Protein AF-A0A1B6C6M9-F1 (afdb_monomer_lite)

Secondary structure (DSSP, 8-state):
-EEETTEEE-GGG--EEEEEE-SSEE-GGG--PPPGGGGGG-SSS--TTTHHHHHHSGGG-TTTTEE-SHHHHHHHHHHHHHHHHTTEEEEEE---GGGT--HHHHHHHHHHH--EEEE----

Foldseek 3Di:
DAAFLVGDDDPVQQWAEAEEDALFWQQLVLADADPPVLLVLQPLDDDPVRVVVCVVVVNNHNNSRGQPDPVSLVVSLVVLLVCVVVVAAEYEHEQEVVGPDDSVSSVVSCVSRVHTYHYHYDD

Structure (mmCIF, N/CA/C/O backbone):
data_AF-A0A1B6C6M9-F1
#
_entry.id   AF-A0A1B6C6M9-F1
#
loop_
_atom_site.group_PDB
_atom_site.id
_atom_site.type_symbol
_atom_site.label_atom_id
_atom_site.label_alt_id
_atom_site.label_comp_id
_atom_site.label_asym_id
_atom_site.label_entity_id
_atom_site.label_seq_id
_atom_site.pdbx_PDB_ins_code
_atom_site.Cartn_x
_atom_site.Cartn_y
_atom_site.Cartn_z
_atom_site.occupancy
_atom_site.B_iso_or_equiv
_atom_site.auth_seq_id
_atom_site.auth_comp_id
_atom_site.auth_asym_id
_atom_site.auth_atom_id
_atom_site.pdbx_PDB_model_num
ATOM 1 N N . MET A 1 1 ? -13.910 -10.230 17.964 1.00 89.88 1 MET A N 1
ATOM 2 C CA . MET A 1 1 ? -12.955 -9.096 18.005 1.00 89.88 1 MET A CA 1
ATOM 3 C C . MET A 1 1 ? -11.948 -9.269 16.883 1.00 89.88 1 MET A C 1
ATOM 5 O O . MET A 1 1 ? -11.738 -10.402 16.470 1.00 89.88 1 MET A O 1
ATOM 9 N N . ILE A 1 2 ? -11.375 -8.179 16.379 1.00 96.56 2 ILE A N 1
ATOM 10 C CA . ILE A 1 2 ? -10.406 -8.174 15.272 1.00 96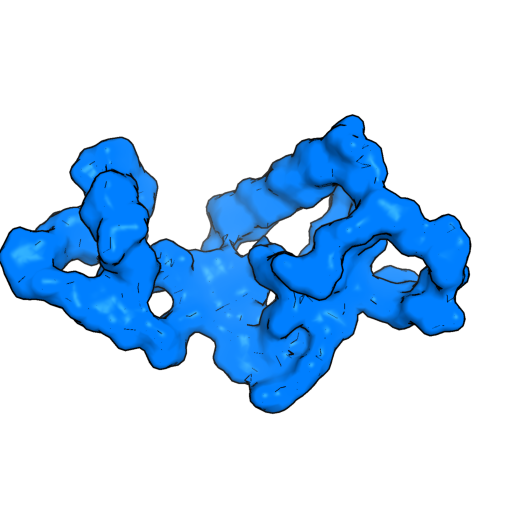.56 2 ILE A CA 1
ATOM 11 C C . ILE A 1 2 ? -9.169 -7.418 15.738 1.00 96.56 2 ILE A C 1
ATOM 13 O O . ILE A 1 2 ? -9.304 -6.360 16.340 1.00 96.56 2 ILE A O 1
ATOM 17 N N . GLN A 1 3 ? -7.974 -7.950 15.501 1.00 97.69 3 GLN A N 1
ATOM 18 C CA . GLN A 1 3 ? -6.739 -7.292 15.919 1.00 97.69 3 GLN A CA 1
ATOM 19 C C . GLN A 1 3 ? -6.276 -6.303 14.842 1.00 97.69 3 GLN A C 1
ATOM 21 O O . GLN A 1 3 ? -5.939 -6.715 13.738 1.00 97.69 3 GLN A O 1
ATOM 26 N N . SER A 1 4 ? -6.235 -5.009 15.166 1.00 97.88 4 SER A N 1
ATOM 27 C CA . SER A 1 4 ? -5.597 -3.985 14.327 1.00 97.88 4 SER A CA 1
ATOM 28 C C . SER A 1 4 ? -4.205 -3.631 14.849 1.00 97.88 4 SER A C 1
ATOM 30 O O . SER A 1 4 ? -3.837 -3.994 15.973 1.00 97.88 4 SER A O 1
ATOM 32 N N . VAL A 1 5 ? -3.442 -2.870 14.064 1.00 98.06 5 VAL A N 1
ATOM 33 C CA . VAL A 1 5 ? -2.122 -2.350 14.466 1.00 98.06 5 VAL A CA 1
ATOM 34 C C . VAL A 1 5 ? -2.187 -1.380 15.653 1.00 98.06 5 VAL A C 1
ATOM 36 O O . VAL A 1 5 ? -1.196 -1.217 16.354 1.00 98.06 5 VAL A O 1
ATOM 39 N N . LYS A 1 6 ? -3.360 -0.787 15.924 1.00 97.44 6 LYS A N 1
ATOM 40 C CA . LYS A 1 6 ? -3.622 0.085 17.085 1.00 97.44 6 LYS A CA 1
ATOM 41 C C . LYS A 1 6 ? -4.294 -0.635 18.260 1.00 97.44 6 LYS A C 1
ATOM 43 O O . LYS A 1 6 ? -4.637 0.003 19.252 1.00 97.44 6 LYS A O 1
ATOM 48 N N . GLY A 1 7 ? -4.503 -1.949 18.159 1.00 97.25 7 GLY A N 1
ATOM 49 C CA . GLY A 1 7 ? -5.164 -2.753 19.186 1.00 97.25 7 GLY A CA 1
ATOM 50 C C . GLY A 1 7 ? -6.460 -3.429 18.719 1.00 97.25 7 GLY A C 1
ATOM 51 O O . GLY A 1 7 ? -6.800 -3.394 17.531 1.00 97.25 7 GLY A O 1
ATOM 52 N N . PRO A 1 8 ? -7.187 -4.083 19.640 1.00 97.69 8 PRO A N 1
ATOM 53 C CA . PRO A 1 8 ? -8.430 -4.780 19.328 1.00 97.69 8 PRO A CA 1
ATOM 54 C C . PRO A 1 8 ? -9.548 -3.846 18.845 1.00 97.69 8 PRO A C 1
ATOM 56 O O . PRO A 1 8 ? -9.771 -2.771 19.395 1.00 97.69 8 PRO A O 1
ATOM 59 N N . LEU A 1 9 ? -10.310 -4.315 17.860 1.00 96.62 9 LEU A N 1
ATOM 60 C CA . LEU A 1 9 ? -11.497 -3.679 17.299 1.00 96.62 9 LEU A CA 1
ATOM 61 C C . LEU A 1 9 ? -12.725 -4.578 17.485 1.00 96.62 9 LEU A C 1
ATOM 63 O O . LEU A 1 9 ? -12.674 -5.807 17.325 1.00 96.62 9 LEU A O 1
ATOM 67 N N . ALA A 1 10 ? -13.860 -3.957 17.801 1.00 96.94 10 ALA A N 1
ATOM 68 C CA . ALA A 1 10 ? -15.154 -4.625 17.759 1.00 96.94 10 ALA A CA 1
ATOM 69 C C . ALA A 1 10 ? -15.528 -4.944 16.304 1.00 96.94 10 ALA A C 1
ATOM 71 O O . ALA A 1 10 ? -15.268 -4.150 15.406 1.00 96.94 10 ALA A O 1
ATOM 72 N N . VAL A 1 11 ? -16.178 -6.088 16.066 1.00 94.81 11 VAL A N 1
ATOM 73 C CA . VAL A 1 11 ? -16.559 -6.515 14.703 1.00 94.81 11 VAL A CA 1
ATOM 74 C C . VAL A 1 11 ? -17.490 -5.492 14.038 1.00 94.81 11 VAL A C 1
ATOM 76 O O . VAL A 1 11 ? -17.331 -5.199 12.858 1.00 94.81 11 VAL A O 1
ATOM 79 N N . GLY A 1 12 ? -18.393 -4.875 14.811 1.00 95.56 12 GLY A N 1
ATOM 80 C CA . GLY A 1 12 ? -19.283 -3.810 14.331 1.00 95.56 12 GLY A CA 1
ATOM 81 C C . GLY A 1 12 ? -18.569 -2.530 13.876 1.00 95.56 12 GLY A C 1
ATOM 82 O O . GLY A 1 12 ? -19.168 -1.732 13.166 1.00 95.56 12 GLY A O 1
ATOM 83 N N . ASN A 1 13 ? -17.287 -2.356 14.219 1.00 94.62 13 ASN A N 1
ATOM 84 C CA . ASN A 1 13 ? -16.498 -1.173 13.866 1.00 94.62 13 ASN A CA 1
ATOM 85 C C . ASN A 1 13 ? -15.643 -1.368 12.601 1.00 94.62 13 ASN A C 1
ATOM 87 O O . ASN A 1 13 ? -14.863 -0.480 12.264 1.00 94.62 13 ASN A O 1
ATOM 91 N N . LEU A 1 14 ? -15.763 -2.503 11.896 1.00 96.44 14 LEU A N 1
ATOM 92 C CA . LEU A 1 14 ? -15.046 -2.717 10.633 1.00 96.44 14 LEU A CA 1
ATOM 93 C C . LEU A 1 14 ? -15.444 -1.706 9.556 1.00 96.44 14 LEU A C 1
ATOM 95 O O . LEU A 1 14 ? -14.583 -1.220 8.824 1.00 96.44 14 LEU A O 1
ATOM 99 N N . GLY A 1 15 ? -16.741 -1.400 9.456 1.00 97.69 15 GLY A N 1
ATOM 100 C CA . GLY A 1 15 ? -17.286 -0.561 8.392 1.00 97.69 15 GLY A CA 1
ATOM 101 C C . GLY A 1 15 ? -16.934 -1.076 6.990 1.00 97.69 15 GLY A C 1
ATOM 102 O O . GLY A 1 15 ? -16.719 -2.272 6.772 1.00 97.69 15 GLY A O 1
ATOM 103 N N . ARG A 1 16 ? -16.867 -0.161 6.015 1.00 98.38 16 ARG A N 1
ATOM 104 C CA . ARG A 1 16 ? -16.406 -0.485 4.657 1.00 98.38 16 ARG A CA 1
ATOM 105 C C . ARG A 1 16 ? -14.940 -0.921 4.714 1.00 98.38 16 ARG A C 1
ATOM 107 O O . ARG A 1 16 ? -14.110 -0.207 5.278 1.00 98.38 16 ARG A O 1
ATOM 114 N N . THR A 1 17 ? -14.654 -2.099 4.164 1.00 98.62 17 THR A N 1
ATOM 115 C CA . THR A 1 17 ? -13.364 -2.777 4.324 1.00 98.62 17 THR A CA 1
ATOM 116 C C . THR A 1 17 ? -12.794 -3.200 2.974 1.00 98.62 17 THR A C 1
ATOM 118 O O . THR 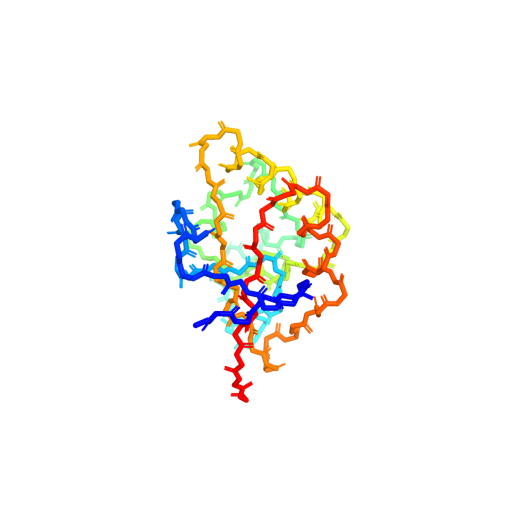A 1 17 ? -13.476 -3.901 2.229 1.00 98.62 17 THR A O 1
ATOM 121 N N . LEU A 1 18 ? -11.543 -2.825 2.693 1.00 98.69 18 LEU A N 1
ATOM 122 C CA . LEU A 1 18 ? -10.728 -3.461 1.655 1.00 98.69 18 LEU A CA 1
ATOM 123 C C . LEU A 1 18 ? -10.000 -4.647 2.285 1.00 98.69 18 LEU A C 1
ATOM 125 O O . LEU A 1 18 ? -9.276 -4.490 3.268 1.00 98.69 18 LEU A O 1
ATOM 129 N N . THR A 1 19 ? -10.253 -5.851 1.782 1.00 98.00 19 THR A N 1
ATOM 130 C CA . THR A 1 19 ? -9.844 -7.098 2.450 1.00 98.00 19 THR A CA 1
ATOM 131 C C . THR A 1 19 ? -8.495 -7.645 1.988 1.00 98.00 19 THR A C 1
ATOM 133 O O . THR A 1 19 ? -8.079 -8.689 2.489 1.00 98.00 19 THR A O 1
ATOM 136 N N . HIS A 1 20 ? -7.838 -7.004 1.019 1.00 98.25 20 HIS A N 1
ATOM 137 C CA . HIS A 1 20 ? -6.545 -7.440 0.499 1.00 98.25 20 HIS A CA 1
ATOM 138 C C . HIS A 1 20 ? -5.815 -6.276 -0.167 1.00 98.25 20 HIS A C 1
ATOM 140 O O . HIS A 1 20 ? -6.005 -6.037 -1.352 1.00 98.25 20 HIS A O 1
ATOM 146 N N . GLU A 1 21 ? -4.945 -5.601 0.573 1.00 98.19 21 GLU A N 1
ATOM 147 C CA . GLU A 1 21 ? -4.126 -4.512 0.038 1.00 98.19 21 GLU A CA 1
ATOM 148 C C . GLU A 1 21 ? -2.665 -4.649 0.479 1.00 98.19 21 GLU A C 1
ATOM 150 O O . GLU A 1 21 ? -2.348 -5.363 1.434 1.00 98.19 21 GLU A O 1
ATOM 155 N N . HIS A 1 22 ? -1.778 -3.921 -0.199 1.00 97.44 22 HIS A N 1
ATOM 156 C CA . HIS A 1 22 ? -0.373 -3.770 0.173 1.00 97.44 22 HIS A CA 1
ATOM 157 C C . HIS A 1 22 ? -0.050 -2.283 0.283 1.00 97.44 22 HIS A C 1
ATOM 159 O O . HIS A 1 22 ? -0.028 -1.575 -0.719 1.00 97.44 22 HIS A O 1
ATOM 165 N N . LEU A 1 23 ? 0.193 -1.808 1.504 1.00 97.62 23 LEU A N 1
ATOM 16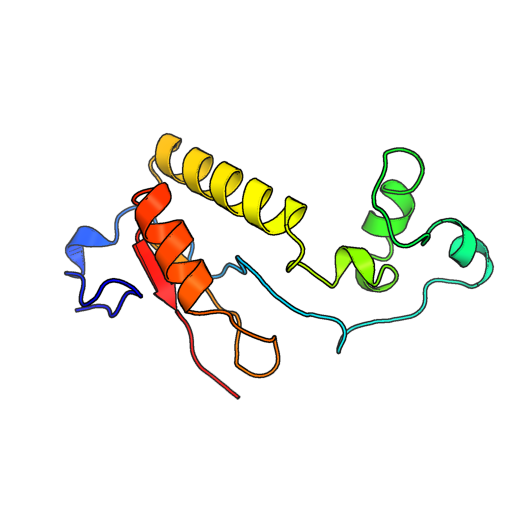6 C CA . LEU A 1 23 ? 0.493 -0.391 1.751 1.00 97.62 23 LEU A CA 1
ATOM 167 C C . LEU A 1 23 ? 1.982 -0.072 1.608 1.00 97.62 23 LEU A C 1
ATOM 169 O O . LEU A 1 23 ? 2.353 1.068 1.387 1.00 97.62 23 LEU A O 1
ATOM 173 N N . GLN A 1 24 ? 2.839 -1.073 1.772 1.00 95.62 24 GLN A N 1
ATOM 174 C CA . GLN A 1 24 ? 4.282 -0.975 1.617 1.00 95.62 24 GLN A CA 1
ATOM 175 C C . GLN A 1 24 ? 4.800 -2.391 1.349 1.00 95.62 24 GLN A C 1
ATOM 177 O O . GLN A 1 24 ? 4.389 -3.322 2.039 1.00 95.62 24 GLN A O 1
ATOM 182 N N . MET A 1 25 ? 5.676 -2.575 0.362 1.00 95.44 25 MET A N 1
ATOM 183 C CA . MET A 1 25 ? 6.145 -3.910 -0.025 1.00 95.44 25 MET A CA 1
ATOM 184 C C . MET A 1 25 ? 7.465 -3.866 -0.798 1.00 95.44 25 MET A C 1
ATOM 186 O O . MET A 1 25 ? 7.710 -2.969 -1.605 1.00 95.44 25 MET A O 1
ATOM 190 N N . ASP A 1 26 ? 8.303 -4.886 -0.611 1.00 96.25 26 ASP A N 1
ATOM 191 C CA . ASP A 1 26 ? 9.355 -5.253 -1.562 1.00 96.25 26 ASP A CA 1
ATOM 192 C C . ASP A 1 26 ? 8.961 -6.525 -2.322 1.00 96.25 26 ASP A C 1
ATOM 194 O O . ASP A 1 26 ? 8.909 -7.616 -1.754 1.00 96.25 26 ASP A O 1
ATOM 198 N N . PHE A 1 27 ? 8.705 -6.378 -3.621 1.00 96.50 27 PHE A N 1
ATOM 199 C CA . PHE A 1 27 ? 8.285 -7.463 -4.504 1.00 96.50 27 PHE A CA 1
ATOM 200 C C . PHE A 1 27 ? 9.380 -7.883 -5.499 1.00 96.50 27 PHE A C 1
ATOM 202 O O . PHE A 1 27 ? 9.099 -8.519 -6.515 1.00 96.50 27 PHE A O 1
ATOM 209 N N . ASN A 1 28 ? 10.656 -7.572 -5.219 1.00 95.25 28 ASN A N 1
ATOM 210 C CA . ASN A 1 28 ? 11.781 -7.903 -6.108 1.00 95.25 28 ASN A CA 1
ATOM 211 C C . ASN A 1 28 ? 11.956 -9.406 -6.363 1.00 95.25 28 ASN A C 1
ATOM 213 O O . ASN A 1 28 ? 12.579 -9.774 -7.360 1.00 95.25 28 ASN A O 1
ATOM 217 N N . VAL A 1 29 ? 11.407 -10.269 -5.502 1.00 94.62 29 VAL A N 1
ATOM 218 C CA . VAL A 1 29 ? 11.401 -11.729 -5.701 1.00 94.62 29 VAL A CA 1
ATOM 219 C C . VAL A 1 29 ? 10.679 -12.142 -6.990 1.00 94.62 29 VAL A C 1
ATOM 221 O O . VAL A 1 29 ? 11.034 -13.154 -7.586 1.00 94.62 29 VAL A O 1
ATOM 224 N N . MET A 1 30 ? 9.725 -11.332 -7.459 1.00 96.19 30 MET A N 1
ATOM 225 C CA . MET A 1 30 ? 8.971 -11.567 -8.694 1.00 96.19 30 MET A CA 1
ATOM 226 C C . MET A 1 30 ? 9.554 -10.839 -9.911 1.00 96.19 30 MET A C 1
ATOM 228 O O . MET A 1 30 ? 8.925 -10.821 -10.969 1.00 96.19 30 MET A O 1
ATOM 232 N N . TYR A 1 31 ? 10.737 -10.227 -9.787 1.00 97.19 31 TYR A N 1
ATOM 233 C CA . TYR A 1 31 ? 11.365 -9.511 -10.895 1.00 97.19 31 TYR A CA 1
ATOM 234 C C . TYR A 1 31 ? 11.556 -10.411 -12.119 1.00 97.19 31 TYR A C 1
ATOM 236 O O . TYR A 1 31 ? 12.100 -11.512 -12.029 1.00 97.19 31 TYR A O 1
ATOM 244 N N . SER A 1 32 ? 11.178 -9.886 -13.282 1.00 97.00 32 SER A N 1
ATOM 245 C CA . SER A 1 32 ? 11.363 -10.538 -14.572 1.00 97.00 32 SER A CA 1
ATOM 246 C C . SER A 1 32 ? 11.887 -9.519 -15.569 1.00 97.00 32 SER A C 1
ATOM 248 O O . SER A 1 32 ? 11.252 -8.489 -15.783 1.00 97.00 32 SER A O 1
ATOM 250 N N . SER A 1 33 ? 13.052 -9.782 -16.163 1.00 95.69 33 SER A N 1
ATOM 251 C CA . SER A 1 33 ? 13.656 -8.840 -17.106 1.00 95.69 33 SER A CA 1
ATOM 252 C C . SER A 1 33 ? 12.716 -8.561 -18.286 1.00 95.69 33 SER A C 1
ATOM 254 O O . SER A 1 33 ? 12.188 -9.508 -18.878 1.00 95.69 33 SER A O 1
ATOM 256 N N . PRO A 1 34 ? 12.517 -7.284 -18.665 1.00 96.00 34 PRO A N 1
ATOM 257 C CA . PRO A 1 34 ? 11.741 -6.949 -19.851 1.00 96.00 34 PRO A CA 1
ATOM 258 C C . PRO A 1 34 ? 12.469 -7.426 -21.122 1.00 96.00 34 PRO A C 1
ATOM 260 O O . PRO A 1 34 ? 13.665 -7.730 -21.078 1.00 96.00 34 PRO A O 1
ATOM 263 N N . PRO A 1 35 ? 11.792 -7.467 -22.285 1.00 96.44 35 PRO A N 1
ATOM 264 C CA . PRO A 1 35 ? 12.457 -7.739 -23.555 1.00 96.44 35 PRO A CA 1
ATOM 265 C C . PRO A 1 35 ? 13.645 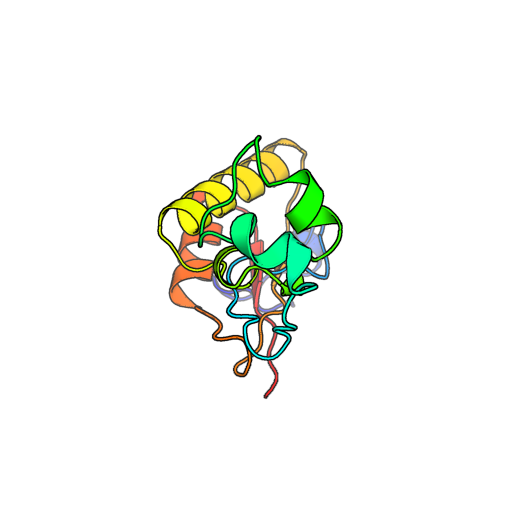-6.798 -23.778 1.00 96.44 35 PRO A C 1
ATOM 267 O O . PRO A 1 35 ? 13.526 -5.589 -23.580 1.00 96.44 35 PRO A O 1
ATOM 270 N N . LYS A 1 36 ? 14.769 -7.340 -24.258 1.00 96.56 36 LYS A N 1
ATOM 271 C CA . LYS A 1 36 ? 16.038 -6.610 -24.426 1.00 96.56 36 LYS A CA 1
ATOM 272 C C . LYS A 1 36 ? 15.891 -5.295 -25.205 1.00 96.56 36 LYS A C 1
ATOM 274 O O . LYS A 1 36 ? 16.530 -4.297 -24.896 1.00 96.56 36 LYS A O 1
ATOM 279 N N . GLN A 1 37 ? 15.019 -5.270 -26.210 1.00 96.75 37 GLN A N 1
ATOM 280 C CA . GLN A 1 37 ? 14.746 -4.099 -27.051 1.00 96.75 37 GLN A CA 1
ATOM 281 C C . GLN A 1 37 ? 14.055 -2.957 -26.287 1.00 96.75 37 GLN A C 1
ATOM 283 O O . GLN A 1 37 ? 14.081 -1.810 -26.735 1.00 96.75 37 GLN A O 1
ATOM 288 N N . LEU A 1 38 ? 13.425 -3.271 -25.153 1.00 96.00 38 LEU A N 1
ATOM 289 C CA . LEU A 1 38 ? 12.662 -2.343 -24.327 1.00 96.00 38 LEU A CA 1
ATOM 290 C C . LEU A 1 38 ? 13.402 -1.925 -23.052 1.00 96.00 38 LEU A C 1
ATOM 292 O O . LEU A 1 38 ? 12.946 -0.989 -22.403 1.00 96.00 38 LEU A O 1
ATOM 296 N N . GLU A 1 39 ? 14.539 -2.543 -22.709 1.00 94.56 39 GLU A N 1
ATOM 297 C CA . GLU A 1 39 ? 15.301 -2.266 -21.474 1.00 94.56 39 GLU A CA 1
ATOM 298 C C . GLU A 1 39 ? 15.551 -0.771 -21.238 1.00 94.56 39 GLU A C 1
ATOM 300 O O . GLU A 1 39 ? 15.433 -0.294 -20.112 1.00 94.56 39 GLU A O 1
ATOM 305 N N . ARG A 1 40 ? 15.797 0.000 -22.307 1.00 94.50 40 ARG A N 1
ATOM 306 C CA . ARG A 1 40 ? 16.025 1.455 -22.235 1.00 94.50 40 ARG A CA 1
ATOM 307 C C . ARG A 1 40 ? 14.883 2.251 -21.587 1.00 94.50 40 ARG A C 1
ATOM 309 O O . ARG A 1 40 ? 15.115 3.367 -21.139 1.00 94.50 40 ARG A O 1
ATOM 316 N N . PHE A 1 41 ? 13.666 1.708 -21.557 1.00 95.62 41 PHE A N 1
ATOM 317 C CA . PHE A 1 41 ? 12.502 2.356 -20.950 1.00 95.62 41 PHE A CA 1
ATOM 318 C C . PHE A 1 41 ? 12.391 2.088 -19.435 1.00 95.62 41 PHE A C 1
ATOM 320 O O . PHE A 1 41 ? 11.636 2.772 -18.750 1.00 95.62 41 PHE A O 1
ATOM 327 N N . PHE A 1 42 ? 13.167 1.148 -18.884 1.00 95.44 42 PHE A N 1
ATOM 328 C CA . PHE A 1 42 ? 13.130 0.741 -17.473 1.00 95.44 42 PHE A CA 1
ATOM 329 C C . PHE A 1 42 ? 14.287 1.383 -16.687 1.00 95.44 42 PHE A C 1
ATOM 331 O O . PHE A 1 42 ? 15.207 0.717 -16.224 1.00 95.44 42 PHE A O 1
ATOM 338 N N . ASN A 1 43 ? 14.248 2.710 -16.548 1.00 84.31 43 ASN A N 1
ATOM 339 C CA . ASN A 1 43 ? 15.341 3.550 -16.038 1.00 84.31 43 ASN A CA 1
ATOM 340 C C . ASN A 1 43 ? 15.233 3.914 -14.539 1.00 84.31 43 ASN A C 1
ATOM 342 O O . ASN A 1 43 ? 15.562 5.032 -14.151 1.00 84.31 43 ASN A O 1
ATOM 346 N N . ASN A 1 44 ? 14.778 2.981 -13.693 1.00 86.00 44 ASN A N 1
ATOM 347 C CA . ASN A 1 44 ? 14.591 3.180 -12.242 1.00 86.00 44 ASN A CA 1
ATOM 348 C C . ASN A 1 44 ? 13.706 4.384 -11.853 1.00 86.00 44 ASN A C 1
ATOM 350 O O . ASN A 1 44 ? 13.861 4.947 -10.774 1.00 86.00 44 ASN A O 1
ATOM 354 N N . LYS A 1 45 ? 12.774 4.776 -12.723 1.00 92.06 45 LYS A N 1
ATOM 355 C CA . LYS A 1 45 ? 11.753 5.791 -12.453 1.00 92.06 45 LYS A CA 1
ATOM 356 C C . LYS A 1 45 ? 10.491 5.461 -13.244 1.00 92.06 45 LYS A C 1
ATOM 358 O O . LYS A 1 45 ? 10.578 4.840 -14.302 1.00 92.06 45 LYS A O 1
ATOM 363 N N . ILE A 1 46 ? 9.329 5.896 -12.767 1.00 94.88 46 ILE A N 1
ATOM 364 C CA . ILE A 1 46 ? 8.089 5.917 -13.554 1.00 94.88 46 ILE A CA 1
ATOM 365 C C . ILE A 1 46 ? 7.823 7.356 -13.996 1.00 94.88 46 ILE A C 1
ATOM 367 O O . ILE A 1 46 ? 7.886 8.290 -13.199 1.00 94.88 46 ILE A O 1
ATOM 371 N N . ASN A 1 47 ? 7.557 7.552 -15.282 1.00 95.62 47 ASN A N 1
ATOM 372 C CA . ASN A 1 47 ? 7.190 8.840 -15.858 1.00 95.62 47 ASN A CA 1
ATOM 373 C C . ASN A 1 47 ? 6.288 8.635 -17.085 1.00 95.62 47 ASN A C 1
ATOM 375 O O . ASN A 1 47 ? 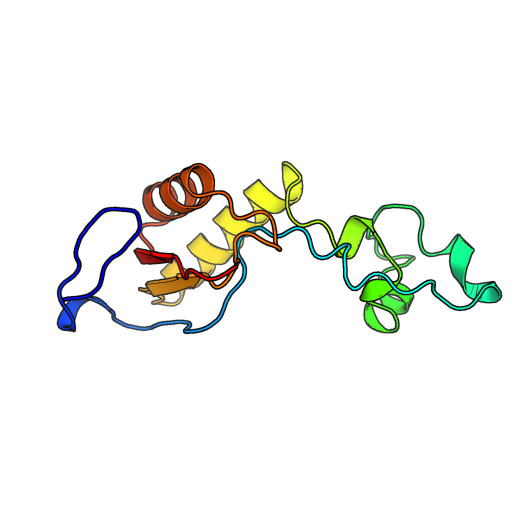6.044 7.511 -17.525 1.00 95.62 47 ASN A O 1
ATOM 379 N N . ILE A 1 48 ? 5.783 9.730 -17.650 1.00 96.69 48 ILE A N 1
ATOM 380 C CA . ILE A 1 48 ? 4.842 9.663 -18.773 1.00 96.69 48 ILE A CA 1
ATOM 381 C C . ILE A 1 48 ? 5.445 9.018 -20.033 1.00 96.69 48 ILE A C 1
ATOM 383 O O . ILE A 1 48 ? 4.720 8.396 -20.805 1.00 96.69 48 ILE A O 1
ATOM 387 N N . GLU A 1 49 ? 6.763 9.105 -20.218 1.00 95.62 49 GLU A N 1
ATOM 388 C CA . GLU A 1 49 ? 7.465 8.559 -21.384 1.00 95.62 49 GLU A CA 1
ATOM 389 C C . GLU A 1 49 ? 7.599 7.031 -21.317 1.00 95.62 49 GLU A C 1
ATOM 391 O O . GLU A 1 49 ? 7.676 6.377 -22.358 1.00 95.62 49 GLU A O 1
ATOM 396 N N . ASN A 1 50 ? 7.613 6.443 -20.110 1.00 97.00 50 ASN A N 1
ATOM 397 C CA . ASN A 1 50 ? 7.829 5.006 -19.927 1.00 97.00 50 ASN A CA 1
ATOM 398 C C . ASN A 1 50 ? 6.658 4.221 -19.316 1.00 97.00 50 ASN A C 1
ATOM 400 O O . ASN A 1 50 ? 6.650 2.990 -19.407 1.00 97.00 50 ASN A O 1
ATOM 404 N N . VAL A 1 51 ? 5.647 4.888 -18.748 1.00 97.50 51 VAL A N 1
ATOM 405 C CA . VAL A 1 51 ? 4.552 4.224 -18.017 1.00 97.50 51 VAL A CA 1
ATOM 406 C C . VAL A 1 51 ? 3.790 3.205 -18.871 1.00 97.50 51 VAL A C 1
ATOM 408 O O . VAL A 1 51 ? 3.344 2.185 -18.352 1.00 97.50 51 VAL A O 1
ATOM 411 N N . GLY A 1 52 ? 3.676 3.425 -20.184 1.00 97.75 52 GLY A N 1
ATOM 412 C CA . GLY A 1 52 ? 3.055 2.461 -21.099 1.00 97.75 52 GLY A CA 1
ATOM 413 C C . GLY A 1 52 ? 3.797 1.121 -21.140 1.00 97.75 52 GLY A C 1
ATOM 414 O O . GLY A 1 52 ? 3.173 0.064 -21.056 1.00 97.75 52 GLY A O 1
ATOM 415 N N . PHE A 1 53 ? 5.132 1.153 -21.186 1.00 97.50 53 PHE A N 1
ATOM 416 C CA . PHE A 1 53 ? 5.959 -0.056 -21.152 1.00 97.50 53 PHE A CA 1
ATOM 417 C C . PHE A 1 53 ? 5.906 -0.732 -19.782 1.00 97.50 53 PHE A C 1
ATOM 419 O O . PHE A 1 53 ? 5.792 -1.953 -19.712 1.00 97.50 53 PHE A O 1
ATOM 426 N N . ILE A 1 54 ? 5.929 0.048 -18.697 1.00 97.69 54 ILE A N 1
ATOM 427 C CA . ILE A 1 54 ? 5.844 -0.484 -17.330 1.00 97.69 54 ILE A CA 1
ATOM 428 C C . ILE A 1 54 ? 4.486 -1.152 -17.091 1.00 97.69 54 ILE A C 1
ATOM 430 O O . ILE A 1 54 ? 4.445 -2.230 -16.517 1.00 97.69 54 ILE A O 1
ATOM 434 N N . LYS A 1 55 ? 3.381 -0.595 -17.599 1.00 97.19 55 LYS A N 1
ATOM 435 C CA . LYS A 1 55 ? 2.055 -1.236 -17.521 1.00 97.19 55 LYS A CA 1
ATOM 436 C C . LYS A 1 55 ? 2.007 -2.592 -18.232 1.00 97.19 55 LYS A C 1
ATOM 438 O O . LYS A 1 55 ? 1.336 -3.497 -17.749 1.00 97.19 55 LYS A O 1
ATOM 443 N N . GLN A 1 56 ? 2.720 -2.740 -19.350 1.00 97.44 56 GLN A N 1
ATOM 444 C CA . GLN A 1 56 ? 2.794 -4.005 -20.087 1.00 97.44 56 GLN A CA 1
ATOM 445 C C . GLN A 1 56 ? 3.754 -5.019 -19.438 1.00 97.44 56 GLN A C 1
ATOM 447 O O . GLN A 1 56 ? 3.529 -6.224 -19.541 1.00 97.44 56 GLN A O 1
ATOM 452 N N . TYR A 1 57 ? 4.807 -4.545 -18.766 1.00 97.38 57 TYR A N 1
ATOM 453 C CA . TYR A 1 57 ? 5.813 -5.368 -18.084 1.00 97.38 57 TYR A CA 1
ATOM 454 C C . TYR A 1 57 ? 6.041 -4.874 -16.641 1.00 97.38 57 TYR A C 1
ATOM 456 O O . TYR A 1 57 ? 7.129 -4.385 -16.317 1.00 97.38 57 TYR A O 1
ATOM 464 N N . PRO A 1 58 ? 5.045 -4.998 -15.743 1.00 96.38 58 PRO A N 1
ATOM 465 C CA . PRO A 1 58 ? 5.089 -4.382 -14.410 1.00 96.38 58 PRO A CA 1
ATOM 466 C C . PRO A 1 58 ? 6.226 -4.917 -13.538 1.00 96.38 58 PRO A C 1
ATOM 468 O O . PRO A 1 58 ? 6.765 -4.190 -12.704 1.00 96.38 58 PRO A O 1
ATOM 471 N N . TYR A 1 59 ? 6.635 -6.165 -13.770 1.00 97.19 59 TYR A N 1
ATOM 472 C CA . TYR A 1 59 ? 7.730 -6.821 -13.056 1.00 97.19 59 TYR A CA 1
ATOM 473 C C . TYR A 1 59 ? 9.111 -6.589 -13.688 1.00 97.19 59 TYR A C 1
ATOM 475 O O . TYR A 1 59 ? 10.113 -7.062 -13.154 1.00 97.19 59 TYR A O 1
ATOM 483 N N . GLY A 1 60 ? 9.174 -5.840 -14.796 1.00 96.38 60 GLY A N 1
ATOM 484 C CA . GLY A 1 60 ? 10.421 -5.433 -15.449 1.00 96.38 60 GLY A CA 1
ATOM 485 C C . GLY A 1 60 ? 11.056 -4.178 -14.859 1.00 96.38 60 GLY A C 1
ATOM 486 O O . GLY A 1 60 ? 12.217 -3.891 -15.137 1.00 96.38 60 GLY A O 1
ATOM 487 N N . SER A 1 61 ? 10.328 -3.430 -14.024 1.00 96.50 61 SER A N 1
ATOM 488 C CA . SER A 1 61 ? 10.843 -2.238 -13.344 1.00 96.50 61 SER A CA 1
ATOM 489 C C . SER A 1 61 ? 11.096 -2.542 -11.873 1.00 96.50 61 SER A C 1
ATOM 491 O O . SER A 1 61 ? 10.154 -2.687 -11.099 1.00 96.50 61 SER A O 1
ATOM 493 N N . ARG A 1 62 ? 12.366 -2.581 -11.452 1.00 94.81 62 ARG A N 1
ATOM 494 C CA . ARG A 1 62 ? 12.708 -2.728 -10.023 1.00 94.81 62 ARG A CA 1
ATOM 495 C C . ARG A 1 62 ? 12.166 -1.590 -9.167 1.00 94.81 62 ARG A C 1
ATOM 497 O O . ARG A 1 62 ? 11.818 -1.824 -8.017 1.00 94.81 62 ARG A O 1
ATOM 504 N N . TYR A 1 63 ? 12.074 -0.396 -9.748 1.00 95.12 63 TYR A N 1
ATOM 505 C CA . TYR A 1 63 ? 11.440 0.752 -9.112 1.00 95.12 63 TYR A CA 1
ATOM 506 C C . TYR A 1 63 ? 9.942 0.497 -8.879 1.00 95.12 63 TYR A C 1
ATOM 508 O O . TYR A 1 63 ? 9.472 0.655 -7.767 1.00 95.12 63 TYR A O 1
ATOM 516 N N . ASN A 1 64 ? 9.212 -0.032 -9.870 1.00 96.00 64 ASN A N 1
ATOM 517 C CA . ASN A 1 64 ? 7.790 -0.380 -9.710 1.00 96.00 64 ASN A CA 1
ATOM 518 C C . ASN A 1 64 ? 7.544 -1.535 -8.716 1.00 96.00 64 ASN A C 1
ATOM 520 O O . ASN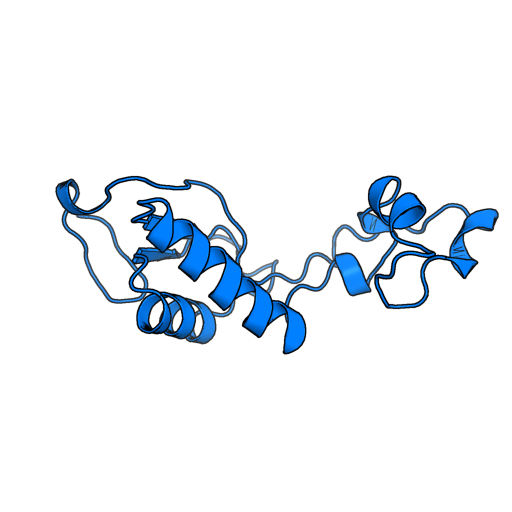 A 1 64 ? 6.459 -1.658 -8.161 1.00 96.00 64 ASN A O 1
ATOM 524 N N . LEU A 1 65 ? 8.536 -2.406 -8.512 1.00 96.12 65 LEU A N 1
ATOM 525 C CA . LEU A 1 65 ? 8.464 -3.526 -7.566 1.00 96.12 65 LEU A CA 1
ATOM 526 C C . LEU A 1 65 ? 8.828 -3.145 -6.126 1.00 96.12 65 LEU A C 1
ATOM 528 O O . LEU A 1 65 ? 8.710 -3.985 -5.231 1.00 96.12 65 LEU A O 1
ATOM 532 N N . ASN A 1 66 ? 9.325 -1.931 -5.898 1.00 94.38 66 ASN A N 1
ATOM 533 C CA . ASN A 1 66 ? 9.722 -1.465 -4.581 1.00 94.38 66 ASN A CA 1
ATOM 534 C C . ASN A 1 66 ? 8.829 -0.301 -4.163 1.00 94.38 66 ASN A C 1
ATOM 536 O O . ASN A 1 66 ? 8.938 0.796 -4.692 1.00 94.38 66 ASN A O 1
ATOM 540 N N . PHE A 1 67 ? 7.975 -0.552 -3.179 1.00 91.44 67 PHE A N 1
ATOM 541 C CA . PHE A 1 67 ? 7.015 0.421 -2.682 1.00 91.44 67 PHE A CA 1
ATOM 542 C C . PHE A 1 67 ? 7.388 0.868 -1.267 1.00 91.44 67 PHE A C 1
ATOM 544 O O . PHE A 1 67 ? 6.589 0.749 -0.347 1.00 91.44 67 PHE A O 1
ATOM 551 N N . ASN A 1 68 ? 8.652 1.264 -1.069 1.00 92.44 68 ASN A N 1
ATOM 552 C CA . ASN A 1 68 ? 9.215 1.598 0.249 1.00 92.44 68 ASN A CA 1
ATOM 553 C C . ASN A 1 68 ? 10.014 2.911 0.273 1.00 92.44 68 ASN A C 1
ATOM 555 O O . ASN A 1 68 ? 10.687 3.180 1.270 1.00 92.44 68 ASN A O 1
ATOM 559 N N . ASP A 1 69 ? 10.041 3.680 -0.817 1.00 93.06 69 ASP A N 1
ATOM 560 C CA . ASP A 1 69 ? 10.687 4.990 -0.795 1.00 93.06 69 ASP A CA 1
ATOM 561 C C . ASP A 1 69 ? 9.774 6.050 -0.156 1.00 93.06 69 ASP A C 1
ATOM 563 O O . ASP A 1 69 ? 8.606 5.812 0.159 1.00 93.06 69 ASP A O 1
ATOM 567 N N . LYS A 1 70 ? 10.340 7.231 0.100 1.00 94.69 70 LYS A N 1
ATOM 568 C CA . LYS A 1 70 ? 9.631 8.311 0.791 1.00 94.69 70 LYS A CA 1
ATOM 569 C C . LYS A 1 70 ? 8.426 8.819 -0.011 1.00 94.69 70 LYS A C 1
ATOM 571 O O . LYS A 1 70 ? 7.417 9.183 0.582 1.00 94.69 70 LYS A O 1
ATOM 576 N N . GLU A 1 71 ? 8.545 8.839 -1.334 1.00 93.94 71 GLU A N 1
ATOM 577 C CA . GLU A 1 71 ? 7.502 9.307 -2.250 1.00 93.94 71 GLU A CA 1
ATOM 578 C C . GLU A 1 71 ? 6.314 8.333 -2.233 1.00 93.94 71 GLU A C 1
ATOM 580 O O . GLU A 1 71 ? 5.166 8.760 -2.117 1.00 93.94 71 GLU A O 1
ATOM 585 N N . ALA A 1 72 ? 6.586 7.024 -2.237 1.00 94.56 72 ALA A N 1
ATOM 586 C CA . ALA A 1 72 ? 5.585 5.981 -2.054 1.00 94.56 72 ALA A CA 1
ATOM 587 C C . ALA A 1 72 ? 4.921 6.056 -0.671 1.00 94.56 72 ALA A C 1
ATOM 589 O O . ALA A 1 72 ? 3.699 5.967 -0.584 1.00 94.56 72 ALA A O 1
ATOM 590 N N . GLU A 1 73 ? 5.684 6.268 0.410 1.00 96.75 73 GLU A N 1
ATOM 591 C CA . GLU A 1 73 ? 5.102 6.432 1.752 1.00 96.75 73 GLU A CA 1
ATOM 592 C C . GLU A 1 73 ? 4.110 7.604 1.824 1.00 96.75 73 GLU A C 1
ATOM 594 O O . GLU A 1 73 ? 3.063 7.493 2.468 1.00 96.75 73 GLU A O 1
ATOM 599 N N . GLU A 1 74 ? 4.454 8.738 1.210 1.00 97.69 74 GLU A N 1
ATOM 600 C CA . GLU A 1 74 ? 3.600 9.927 1.156 1.00 97.69 74 GLU A CA 1
ATOM 601 C C . GLU A 1 74 ? 2.340 9.654 0.325 1.00 97.69 74 GLU A C 1
ATOM 603 O O . GLU A 1 74 ? 1.234 9.862 0.829 1.00 97.69 74 GLU A O 1
ATOM 608 N N . GLY A 1 75 ? 2.494 9.076 -0.872 1.00 97.75 75 GLY A N 1
ATOM 609 C CA . GLY A 1 75 ? 1.372 8.700 -1.735 1.00 97.75 75 GLY A CA 1
ATOM 610 C C . GLY A 1 75 ? 0.410 7.706 -1.078 1.00 97.75 75 GLY A C 1
ATOM 611 O O . GLY A 1 75 ? -0.800 7.876 -1.153 1.00 97.75 75 GLY A O 1
ATOM 612 N N . VAL A 1 76 ? 0.920 6.723 -0.332 1.00 98.31 76 VAL A N 1
ATOM 613 C CA . VAL A 1 76 ? 0.085 5.764 0.414 1.00 98.31 76 VAL A CA 1
ATOM 614 C C . VAL A 1 76 ? -0.765 6.453 1.476 1.00 98.31 76 VAL A C 1
ATOM 616 O O . VAL A 1 76 ? -1.928 6.099 1.668 1.00 98.31 76 VAL A O 1
ATOM 619 N N . ILE A 1 77 ? -0.205 7.429 2.194 1.00 98.56 77 ILE A N 1
ATOM 620 C CA . ILE A 1 77 ? -0.970 8.180 3.195 1.00 98.56 77 ILE A CA 1
ATOM 621 C C . ILE A 1 77 ? -2.077 8.989 2.509 1.00 98.56 77 ILE A C 1
ATOM 623 O O . ILE A 1 77 ? -3.196 9.006 3.021 1.00 98.56 77 ILE A O 1
ATOM 627 N N . GLU A 1 78 ? -1.786 9.618 1.368 1.00 98.62 78 GLU A N 1
ATOM 628 C CA . GLU A 1 78 ? -2.770 10.359 0.567 1.00 98.62 78 GLU A CA 1
ATOM 629 C C . GLU A 1 78 ? -3.882 9.443 0.028 1.00 98.62 78 GLU A C 1
ATOM 631 O O . GLU A 1 78 ? -5.062 9.741 0.218 1.00 98.62 78 GLU A O 1
ATOM 636 N N . ASP A 1 79 ? -3.538 8.286 -0.540 1.00 98.56 79 ASP A N 1
ATOM 637 C CA . ASP A 1 79 ? -4.501 7.314 -1.071 1.00 98.56 79 ASP A CA 1
ATOM 638 C C . ASP A 1 79 ? -5.417 6.750 0.027 1.00 98.56 79 ASP A C 1
ATOM 640 O O . ASP A 1 79 ? -6.635 6.633 -0.146 1.00 98.56 79 ASP A O 1
ATOM 644 N N . VAL A 1 80 ? -4.861 6.426 1.200 1.00 98.81 80 VAL A N 1
ATOM 645 C CA . VAL A 1 80 ? -5.647 5.917 2.335 1.00 98.81 80 VAL A CA 1
ATOM 646 C C . VAL A 1 80 ? -6.514 7.022 2.952 1.00 98.81 80 VAL A C 1
ATOM 648 O O . VAL A 1 80 ? -7.643 6.754 3.378 1.00 98.81 80 VAL A O 1
ATOM 651 N N . GLN A 1 81 ? -6.036 8.268 2.967 1.00 98.81 81 GLN A N 1
ATOM 652 C CA . GLN A 1 81 ? -6.834 9.430 3.357 1.00 98.81 81 GLN A CA 1
ATOM 653 C C . GLN A 1 81 ? -8.011 9.637 2.391 1.00 98.81 81 GLN A C 1
ATOM 655 O O . GLN A 1 81 ? -9.151 9.800 2.829 1.00 98.81 81 GLN A O 1
ATOM 660 N N . PHE A 1 82 ? -7.780 9.521 1.085 1.00 98.75 82 PHE A N 1
ATOM 661 C CA . PHE A 1 82 ? -8.841 9.596 0.085 1.00 98.75 82 PHE A CA 1
ATOM 662 C C . PHE A 1 82 ? -9.856 8.448 0.227 1.00 98.75 82 PHE A C 1
ATOM 664 O O . PHE A 1 82 ? -11.072 8.659 0.160 1.00 98.75 82 PHE A O 1
ATOM 671 N N . TYR A 1 83 ? -9.389 7.229 0.518 1.00 98.81 83 TYR A N 1
ATOM 672 C CA . TYR A 1 83 ? -10.267 6.108 0.858 1.00 98.81 83 TYR A CA 1
ATOM 673 C C . TYR A 1 83 ? -11.161 6.429 2.064 1.00 98.81 83 TYR A C 1
ATOM 675 O O . TYR A 1 83 ? -12.365 6.152 2.023 1.00 98.81 83 TYR A O 1
ATOM 683 N N . LYS A 1 84 ? -10.610 7.049 3.118 1.00 98.75 84 LYS A N 1
ATOM 684 C CA . LYS A 1 84 ? -11.378 7.495 4.290 1.00 98.75 84 LYS A CA 1
ATOM 685 C C . LYS A 1 84 ? -12.469 8.495 3.914 1.00 98.75 84 LYS A C 1
ATOM 687 O O . LYS A 1 84 ? -13.610 8.336 4.353 1.00 98.75 84 LYS A O 1
ATOM 692 N N . GLU A 1 85 ? -12.137 9.488 3.096 1.00 98.62 85 GLU A N 1
ATOM 693 C CA . GLU A 1 85 ? -13.071 10.512 2.601 1.00 98.62 85 GLU A CA 1
ATOM 694 C C . GLU A 1 85 ? -14.213 9.900 1.781 1.00 98.62 85 GLU A C 1
ATOM 696 O O . GLU A 1 85 ? -15.360 10.331 1.881 1.00 98.62 85 GLU A O 1
ATOM 701 N N . CYS A 1 86 ? -13.935 8.809 1.066 1.00 98.50 86 CYS A N 1
ATOM 702 C CA . CYS A 1 86 ? -14.929 8.016 0.342 1.00 98.50 86 CYS A CA 1
ATOM 703 C C . CYS A 1 86 ? -15.733 7.038 1.234 1.00 98.50 86 CYS A C 1
ATOM 705 O O . CYS A 1 86 ? -16.419 6.140 0.728 1.00 98.50 86 CYS A O 1
ATOM 707 N N . GLY A 1 87 ? -15.659 7.177 2.563 1.00 98.38 87 GLY A N 1
ATOM 708 C CA . GLY A 1 87 ? -16.380 6.348 3.538 1.00 98.38 87 GLY A CA 1
ATOM 709 C C . GLY A 1 87 ? -15.679 5.036 3.907 1.00 98.38 87 GLY A C 1
ATOM 710 O O . GLY A 1 87 ? -16.275 4.171 4.556 1.00 98.38 87 GLY A O 1
ATOM 711 N N . GLY A 1 88 ? -14.422 4.865 3.500 1.00 98.62 88 GLY A N 1
ATOM 712 C CA . GLY A 1 88 ? -13.564 3.759 3.902 1.00 98.62 88 GLY A CA 1
ATOM 713 C C . GLY A 1 88 ? -13.327 3.720 5.410 1.00 98.62 88 GLY A C 1
ATOM 714 O O . GLY A 1 88 ? -13.216 4.750 6.075 1.00 98.62 88 GLY A O 1
ATOM 715 N N . SER A 1 89 ? -13.287 2.520 5.987 1.00 98.56 89 SER A N 1
ATOM 716 C CA . SER A 1 89 ? -13.143 2.346 7.441 1.00 98.56 89 SER A CA 1
ATOM 717 C C . SER A 1 89 ? -11.972 1.450 7.817 1.00 98.56 89 SER A C 1
ATOM 719 O O . SER A 1 89 ? -11.225 1.794 8.733 1.00 98.56 89 SER A O 1
ATOM 721 N N . THR A 1 90 ? -11.784 0.337 7.105 1.00 98.81 90 THR A N 1
ATOM 722 C CA . THR A 1 90 ? -10.728 -0.640 7.403 1.00 98.81 90 THR A CA 1
ATOM 723 C C . THR A 1 90 ? -9.997 -1.083 6.136 1.00 98.81 90 THR A C 1
ATOM 725 O O . THR A 1 90 ? -10.601 -1.163 5.063 1.00 98.81 90 THR A O 1
ATOM 728 N N . ILE A 1 91 ? -8.705 -1.379 6.270 1.00 98.81 91 ILE A N 1
ATOM 729 C CA . ILE A 1 91 ? -7.872 -2.050 5.268 1.00 98.81 91 ILE A CA 1
ATOM 730 C C . ILE A 1 91 ? -7.198 -3.253 5.933 1.00 98.81 91 ILE A C 1
ATOM 732 O O . ILE A 1 91 ? -6.653 -3.141 7.035 1.00 98.81 91 ILE A O 1
ATOM 736 N N . VAL A 1 92 ? -7.235 -4.402 5.264 1.00 98.62 92 VAL A N 1
ATOM 737 C CA . VAL A 1 92 ? -6.422 -5.571 5.611 1.00 98.62 92 VAL A CA 1
ATOM 738 C C . VAL A 1 92 ? -5.157 -5.533 4.759 1.00 98.62 92 VAL A C 1
ATOM 740 O O . VAL A 1 92 ? -5.223 -5.563 3.532 1.00 98.62 92 VAL A O 1
ATOM 743 N N . GLU A 1 93 ? -4.019 -5.398 5.431 1.00 98.25 93 GLU A N 1
ATOM 744 C CA . GLU A 1 93 ? -2.696 -5.252 4.836 1.00 98.25 93 GLU A CA 1
ATOM 745 C C . GLU A 1 93 ? -2.002 -6.617 4.808 1.00 98.25 93 GLU A C 1
ATOM 747 O O . GLU A 1 93 ? -1.754 -7.222 5.855 1.00 98.25 93 GLU A O 1
ATOM 752 N N . ASN A 1 94 ? -1.715 -7.120 3.610 1.00 97.19 94 ASN A N 1
ATOM 753 C CA . ASN A 1 94 ? -1.368 -8.523 3.388 1.00 97.19 94 ASN A CA 1
ATOM 754 C C . ASN A 1 94 ? 0.136 -8.767 3.195 1.00 97.19 94 ASN A C 1
ATOM 756 O O . ASN A 1 94 ? 0.543 -9.888 2.879 1.00 97.19 94 ASN A O 1
ATOM 760 N N . THR A 1 95 ? 0.985 -7.761 3.403 1.00 96.19 95 THR A N 1
ATOM 761 C CA . THR A 1 95 ? 2.438 -7.917 3.288 1.00 96.19 95 THR A CA 1
ATOM 762 C C . THR A 1 95 ? 2.964 -8.848 4.385 1.00 96.19 95 THR A C 1
ATOM 764 O O . THR A 1 95 ? 2.784 -8.647 5.592 1.00 96.19 95 THR A O 1
ATOM 767 N N . SER A 1 96 ? 3.619 -9.928 3.961 1.00 93.44 96 SER A N 1
ATOM 768 C CA . SER A 1 96 ? 4.219 -10.931 4.842 1.00 93.44 96 SER A CA 1
ATOM 769 C C . SER A 1 96 ? 5.677 -10.594 5.177 1.00 93.44 96 SER A C 1
ATOM 771 O O . SER A 1 96 ? 6.226 -9.573 4.751 1.00 93.44 96 SER A O 1
ATOM 773 N N . ILE A 1 97 ? 6.333 -11.461 5.953 1.00 91.75 97 ILE A N 1
ATOM 774 C CA . ILE A 1 97 ? 7.756 -11.302 6.288 1.00 91.75 97 ILE A CA 1
ATOM 775 C C . ILE A 1 97 ? 8.624 -11.358 5.020 1.00 91.75 97 ILE A C 1
ATOM 777 O O . ILE A 1 97 ? 9.506 -10.515 4.860 1.00 91.75 97 ILE A O 1
ATOM 781 N N . GLY A 1 98 ? 8.342 -12.283 4.093 1.00 92.56 98 GLY A N 1
ATOM 782 C CA . GLY A 1 98 ? 9.057 -12.390 2.815 1.00 92.56 98 GLY A CA 1
ATOM 783 C C . GLY A 1 98 ? 8.943 -11.153 1.914 1.00 92.56 98 GLY A C 1
ATOM 784 O O . GLY A 1 98 ? 9.796 -10.945 1.056 1.00 92.56 98 GLY A O 1
ATOM 785 N N . LEU A 1 99 ? 7.938 -10.306 2.149 1.00 95.12 99 LEU A N 1
ATOM 786 C CA . LEU A 1 99 ? 7.662 -9.080 1.394 1.00 95.12 99 LEU A CA 1
ATOM 787 C C . LEU A 1 99 ? 8.113 -7.799 2.121 1.00 95.12 99 LEU A C 1
ATOM 789 O O . LEU A 1 99 ? 7.777 -6.692 1.704 1.00 95.12 99 LEU A O 1
ATOM 793 N N . LYS A 1 100 ? 8.902 -7.951 3.197 1.00 94.38 100 LYS A N 1
ATOM 794 C CA . LYS A 1 100 ? 9.489 -6.869 4.011 1.00 94.38 100 LYS A CA 1
ATOM 795 C C . LYS A 1 100 ? 8.469 -5.941 4.684 1.00 94.38 100 LYS A C 1
ATOM 797 O O . LYS A 1 100 ? 8.628 -4.723 4.676 1.00 94.38 100 LYS A O 1
ATOM 802 N N . ARG A 1 101 ? 7.448 -6.512 5.331 1.00 95.50 101 ARG A N 1
ATOM 803 C CA . ARG A 1 101 ? 6.455 -5.740 6.101 1.00 95.50 101 ARG A CA 1
ATOM 804 C C . ARG A 1 101 ? 7.084 -4.757 7.102 1.00 95.50 101 ARG A C 1
ATOM 806 O O . ARG A 1 101 ? 7.955 -5.128 7.890 1.00 95.50 101 ARG A O 1
ATOM 813 N N . ASN A 1 102 ? 6.512 -3.554 7.170 1.00 96.25 102 ASN A N 1
ATOM 814 C CA . ASN A 1 102 ? 6.900 -2.481 8.086 1.00 96.25 102 ASN A CA 1
ATOM 815 C C . ASN A 1 102 ? 5.761 -2.109 9.059 1.00 96.25 102 ASN A C 1
ATOM 817 O O . ASN A 1 102 ? 4.943 -1.240 8.773 1.00 96.25 102 ASN A O 1
ATOM 821 N N . ILE A 1 103 ? 5.702 -2.755 10.233 1.00 97.00 103 ILE A N 1
ATOM 822 C CA . ILE A 1 103 ? 4.648 -2.500 11.240 1.00 97.00 103 ILE A CA 1
ATOM 823 C C . ILE A 1 103 ? 4.612 -1.037 11.728 1.00 97.00 103 ILE A C 1
ATOM 825 O O . ILE A 1 103 ? 3.513 -0.481 11.774 1.00 97.00 103 ILE A O 1
ATOM 829 N N . PRO A 1 104 ? 5.746 -0.382 12.063 1.00 97.62 104 PRO A N 1
ATOM 830 C CA . PRO A 1 104 ? 5.742 1.039 12.423 1.00 97.62 104 PRO A CA 1
ATOM 831 C C . PRO A 1 104 ? 5.077 1.943 11.377 1.00 97.62 104 PRO A C 1
ATOM 833 O O . PRO A 1 104 ? 4.332 2.854 11.740 1.00 97.62 104 PRO A O 1
ATOM 836 N N . PHE A 1 105 ? 5.289 1.672 10.085 1.00 97.94 105 PHE A N 1
ATOM 837 C CA . PHE A 1 105 ? 4.631 2.428 9.020 1.00 97.94 105 PHE A CA 1
ATOM 838 C C . PHE A 1 105 ? 3.114 2.203 8.999 1.00 97.94 105 PHE A C 1
ATOM 840 O O . PHE A 1 105 ? 2.358 3.166 8.890 1.00 97.94 105 PHE A O 1
ATOM 847 N N . LEU A 1 106 ? 2.641 0.969 9.207 1.00 98.44 106 LEU A N 1
ATOM 848 C CA . LEU A 1 106 ? 1.199 0.692 9.280 1.00 98.44 106 LEU A CA 1
ATOM 849 C C . LEU A 1 106 ? 0.515 1.437 10.437 1.00 98.44 106 LEU A C 1
ATOM 851 O O . LEU A 1 106 ? -0.601 1.936 10.280 1.00 98.44 106 LEU A O 1
ATOM 855 N N . VAL A 1 107 ? 1.189 1.545 11.589 1.00 98.69 107 VAL A N 1
ATOM 856 C CA . VAL A 1 107 ? 0.711 2.353 12.724 1.00 98.69 107 VAL A CA 1
ATOM 857 C C . VAL A 1 107 ? 0.619 3.826 12.320 1.00 98.69 107 VAL A C 1
ATOM 859 O O . VAL A 1 107 ? -0.446 4.422 12.474 1.00 98.69 107 VAL A O 1
ATOM 862 N N . LYS A 1 108 ? 1.678 4.380 11.712 1.00 98.56 108 LYS A N 1
ATOM 863 C CA . LYS A 1 108 ? 1.719 5.763 11.202 1.00 98.56 108 LYS A CA 1
ATOM 864 C C . LYS A 1 108 ? 0.578 6.052 10.218 1.00 98.56 108 LYS A C 1
ATOM 866 O O . LYS A 1 108 ? -0.067 7.093 10.338 1.00 98.56 108 LYS A O 1
ATOM 871 N N . VAL A 1 109 ? 0.295 5.150 9.273 1.00 98.69 109 VAL A N 1
ATOM 872 C CA . VAL A 1 109 ? -0.830 5.298 8.327 1.00 98.69 109 VAL A CA 1
ATOM 873 C C . VAL A 1 109 ? -2.164 5.321 9.075 1.00 98.69 109 VAL A C 1
ATOM 875 O O . VAL A 1 109 ? -2.981 6.214 8.847 1.00 98.69 109 VAL A O 1
ATOM 878 N N . SER A 1 110 ? -2.378 4.385 10.005 1.00 98.75 110 SER A N 1
ATOM 879 C CA . SER A 1 110 ? -3.623 4.308 10.780 1.00 98.75 110 SER A CA 1
ATOM 880 C C . SER A 1 110 ? -3.854 5.541 11.663 1.00 98.75 110 SER A C 1
ATOM 882 O O . SER A 1 110 ? -4.985 6.010 11.804 1.00 98.75 110 SER A O 1
ATOM 884 N N . GLU A 1 111 ? -2.793 6.093 12.254 1.00 98.56 111 GLU A N 1
ATOM 885 C CA . GLU A 1 111 ? -2.847 7.318 13.056 1.00 98.56 111 GLU A CA 1
ATOM 886 C C . GLU A 1 111 ? -3.155 8.553 12.214 1.00 98.56 111 GLU A C 1
ATOM 888 O O . GLU A 1 111 ? -4.016 9.342 12.598 1.00 98.56 111 GLU A O 1
ATOM 893 N N . LYS A 1 112 ? -2.490 8.707 11.063 1.00 98.50 112 LYS A N 1
ATOM 894 C CA . LYS A 1 112 ? -2.655 9.887 10.207 1.00 98.50 112 LYS A CA 1
ATOM 895 C C . LYS A 1 112 ? -4.006 9.949 9.501 1.00 98.50 112 LYS A C 1
ATOM 897 O O . LYS A 1 112 ? -4.533 11.040 9.333 1.00 98.50 112 LYS A O 1
ATOM 902 N N . THR A 1 113 ? -4.546 8.802 9.095 1.00 98.69 113 THR A N 1
ATOM 903 C CA . THR A 1 113 ? -5.747 8.739 8.238 1.00 98.69 113 THR A CA 1
ATOM 904 C C . THR A 1 113 ? -7.025 8.395 9.003 1.00 98.69 113 THR A C 1
ATOM 906 O O . THR A 1 113 ? -8.135 8.568 8.505 1.00 98.69 113 THR A O 1
ATOM 909 N N . GLY A 1 114 ? -6.903 7.846 10.216 1.00 98.25 114 GLY A N 1
ATOM 910 C CA . GLY A 1 114 ? -8.050 7.327 10.965 1.00 98.25 114 GLY A CA 1
ATOM 911 C C . GLY A 1 114 ? -8.704 6.089 10.331 1.00 98.25 114 GLY A C 1
ATOM 912 O O . GLY A 1 114 ? -9.828 5.735 10.704 1.00 98.25 114 GLY A O 1
ATOM 913 N N . VAL A 1 115 ? -8.033 5.439 9.374 1.00 98.81 115 VAL A N 1
ATOM 914 C CA . VAL A 1 115 ? -8.412 4.127 8.833 1.00 98.81 115 VAL A CA 1
ATOM 915 C C . VAL A 1 115 ? -7.839 3.035 9.732 1.00 98.81 115 VAL A C 1
ATOM 917 O O . VAL A 1 115 ? -6.680 3.084 10.150 1.00 98.81 115 VAL A O 1
ATOM 920 N N . ASN A 1 116 ? -8.647 2.028 10.048 1.00 98.75 116 ASN A N 1
ATOM 921 C CA . ASN A 1 116 ? -8.184 0.857 10.781 1.00 98.75 116 ASN A CA 1
ATOM 922 C C . ASN A 1 116 ? -7.303 -0.004 9.872 1.00 98.75 116 ASN A C 1
ATOM 924 O O . ASN A 1 116 ? -7.749 -0.404 8.798 1.00 98.75 116 ASN A O 1
ATOM 928 N N . ILE A 1 117 ? -6.093 -0.346 10.312 1.00 98.75 117 ILE A N 1
ATOM 929 C CA . ILE A 1 117 ? -5.210 -1.249 9.563 1.00 98.75 117 ILE A CA 1
ATOM 930 C C . ILE A 1 117 ? -5.099 -2.583 10.300 1.00 98.75 117 ILE A C 1
ATOM 932 O O . ILE A 1 117 ? -4.682 -2.633 11.460 1.00 98.75 117 ILE A O 1
ATOM 936 N N . VAL A 1 118 ? -5.477 -3.671 9.633 1.00 98.38 118 VAL A N 1
ATOM 937 C CA . VAL A 1 118 ? -5.302 -5.047 10.113 1.00 98.38 118 VAL A CA 1
ATOM 938 C C . VAL A 1 118 ? -4.079 -5.627 9.420 1.00 98.38 118 VAL A C 1
ATOM 940 O O . VAL A 1 118 ? -4.099 -5.816 8.212 1.00 98.38 118 VAL A O 1
ATOM 943 N N . ALA A 1 119 ? -3.015 -5.903 10.172 1.00 97.56 119 ALA A N 1
ATOM 944 C CA . ALA A 1 119 ? -1.807 -6.498 9.609 1.00 97.56 119 ALA A CA 1
ATOM 945 C C . ALA A 1 119 ? -1.960 -8.021 9.489 1.00 97.56 119 ALA A C 1
ATOM 947 O O . ALA A 1 119 ? -2.238 -8.706 10.478 1.00 97.56 119 ALA A O 1
ATOM 948 N N . GLY A 1 120 ? -1.735 -8.552 8.290 1.00 92.56 120 GLY A N 1
ATOM 949 C CA . GLY A 1 120 ? -1.635 -9.983 8.032 1.00 92.56 120 GLY A CA 1
ATOM 950 C C . GLY A 1 120 ? -0.405 -10.610 8.694 1.00 92.56 120 GLY A C 1
ATOM 951 O O . GLY A 1 120 ? 0.401 -9.952 9.351 1.00 92.56 120 GLY A O 1
ATOM 952 N N . THR A 1 121 ? -0.216 -11.915 8.524 1.00 91.62 121 THR A N 1
ATOM 953 C CA . THR A 1 121 ? 0.990 -12.642 8.953 1.00 91.62 121 THR A CA 1
ATOM 954 C C . THR A 1 121 ? 1.265 -13.802 8.001 1.00 91.62 121 THR A C 1
ATOM 956 O O . THR A 1 121 ? 0.425 -14.135 7.172 1.00 91.62 121 THR A O 1
ATOM 959 N N . GLY A 1 122 ? 2.447 -14.398 8.098 1.00 88.38 122 GLY A N 1
ATOM 960 C CA . GLY A 1 122 ? 2.920 -15.436 7.187 1.00 88.38 122 GLY A CA 1
ATOM 961 C C . GLY A 1 122 ? 4.428 -15.338 6.992 1.00 88.38 122 GLY A C 1
ATOM 962 O O . GLY A 1 122 ? 5.009 -14.260 7.167 1.00 88.38 122 GLY A O 1
ATOM 963 N N . LYS A 1 123 ? 5.054 -16.473 6.678 1.00 70.38 123 LYS A N 1
ATOM 964 C CA . LYS A 1 123 ? 6.458 -16.531 6.262 1.00 70.38 123 LYS A CA 1
ATOM 965 C C . LYS A 1 123 ? 6.542 -16.398 4.753 1.00 70.38 123 LYS A C 1
ATOM 967 O O . LYS A 1 123 ? 5.729 -17.070 4.086 1.00 70.38 123 LYS A O 1
#

pLDDT: mean 96.21, std 3.43, range [70.38, 98.81]

InterPro domains:
  IPR001559 Phosphotriesterase [PF02126] (2-122)
  IPR001559 Phosphotriesterase [PS51347] (1-123)
  IPR001559 Phosphotriesterase [PTHR10819] (1-122)
  IPR017947 Aryldialkylphosphatase, zinc-binding site [PS01322] (15-23)
  IPR032466 Metal-dependent hydrolase [SSF51556] (1-122)

Radius of gyration: 16.4 Å; chains: 1; bounding box: 35×27×46 Å

Organism: NCBI:txid38151

Sequence (123 aa):
MIQSVKGPLAVGNLGRTLTHEHLQMDFNVMYSSPPKQLERFFNNKINIENVGFIKQYPYGSRYNLNFNDKEAEEGVIEDVQFYKECGGSTIVENTSIGLKRNIPFLVKVSEKTGVNIVAGTGK